Protein AF-A0A0D8XHU1-F1 (afdb_monomer_lite)

Radius of gyration: 29.11 Å; chains: 1; bounding box: 51×56×67 Å

pLDDT: mean 73.38, std 17.4, range [41.19, 98.0]

Organism: Dictyocaulus viviparus (NCBI:txid29172)

Secondary structure (DSSP, 8-state):
--HHHHHHHHHHHHHHHHHHHHHHHHHHHH-----S---SHHHHHHHHHHHHHHHHHHHHHHHHHHHHHHHHHHHHHHGGGGGSPP------HHHHHHHHHHHS--------------

InterPro domains:
  IPR038948 Protein POLR1D, isoform 2-like [PTHR34769] (55-115)
  IPR060590 POLR1D, N-terminal domain [PF28113] (50-104)

Structure (mmCIF, N/CA/C/O backbone):
data_AF-A0A0D8XHU1-F1
#
_entry.id   AF-A0A0D8XHU1-F1
#
loop_
_atom_site.group_PDB
_atom_site.id
_atom_site.type_symbol
_atom_site.label_atom_id
_atom_site.label_alt_id
_atom_site.label_comp_id
_atom_site.label_asym_id
_atom_site.label_entity_id
_atom_site.label_seq_id
_atom_site.pdbx_PDB_ins_code
_atom_site.Cartn_x
_atom_site.Cartn_y
_atom_site.Cartn_z
_atom_site.occupancy
_atom_site.B_iso_or_equiv
_atom_site.auth_seq_id
_atom_site.auth_comp_id
_atom_site.auth_asym_id
_atom_site.auth_atom_id
_atom_site.pdbx_PDB_model_num
ATOM 1 N N . MET A 1 1 ? 24.644 3.189 47.862 1.00 58.28 1 MET A N 1
ATOM 2 C CA . MET A 1 1 ? 23.733 2.115 47.397 1.00 58.28 1 MET A CA 1
ATOM 3 C C . MET A 1 1 ? 24.455 1.324 46.319 1.00 58.28 1 MET A C 1
ATOM 5 O O . MET A 1 1 ? 25.010 1.952 45.422 1.00 58.28 1 MET A O 1
ATOM 9 N N . SER A 1 2 ? 24.538 -0.004 46.440 1.00 72.81 2 SER A N 1
ATOM 10 C CA . SER A 1 2 ? 25.335 -0.829 45.525 1.00 72.81 2 SER A CA 1
ATOM 11 C C . SER A 1 2 ? 24.714 -0.835 44.128 1.00 72.81 2 SER A C 1
ATOM 13 O O . SER A 1 2 ? 23.493 -0.834 43.965 1.00 72.81 2 SER A O 1
ATOM 15 N N . HIS A 1 3 ? 25.548 -0.850 43.088 1.00 73.81 3 HIS A N 1
ATOM 16 C CA . HIS A 1 3 ? 25.095 -0.884 41.6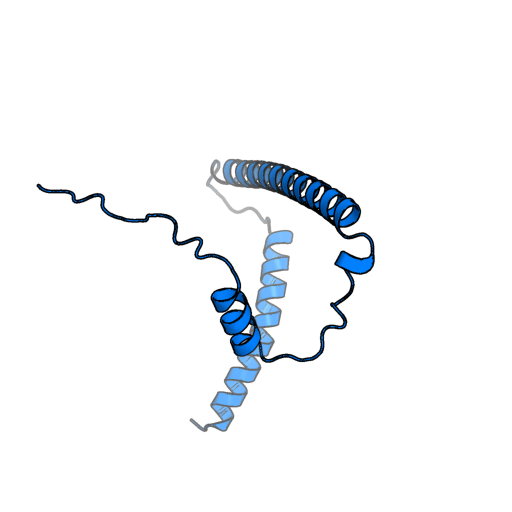95 1.00 73.81 3 HIS A CA 1
ATOM 17 C C . HIS A 1 3 ? 24.228 -2.128 41.394 1.00 73.81 3 HIS A C 1
ATOM 19 O O . HIS A 1 3 ? 23.352 -2.090 40.526 1.00 73.81 3 HIS A O 1
ATOM 25 N N . ASN A 1 4 ? 24.419 -3.208 42.159 1.00 79.12 4 ASN A N 1
ATOM 26 C CA . ASN A 1 4 ? 23.603 -4.419 42.086 1.00 79.12 4 ASN A CA 1
ATOM 27 C C . ASN A 1 4 ? 22.193 -4.226 42.673 1.00 79.12 4 ASN A C 1
ATOM 29 O O . ASN A 1 4 ? 21.230 -4.721 42.085 1.00 79.12 4 ASN A O 1
ATOM 33 N N . ASP A 1 5 ? 22.039 -3.422 43.728 1.00 80.94 5 ASP A N 1
ATOM 34 C CA . ASP A 1 5 ? 20.732 -3.118 44.335 1.00 80.94 5 ASP A CA 1
ATOM 35 C C . ASP A 1 5 ? 19.852 -2.318 43.365 1.00 80.94 5 ASP A C 1
ATOM 37 O O . ASP A 1 5 ? 18.652 -2.555 43.242 1.00 80.94 5 ASP A O 1
ATOM 41 N N . SER A 1 6 ? 20.466 -1.408 42.599 1.00 81.50 6 SER A N 1
ATOM 42 C CA . SER A 1 6 ? 19.782 -0.614 41.569 1.00 81.50 6 SER A CA 1
ATOM 43 C C . SER A 1 6 ? 19.274 -1.479 40.410 1.00 81.50 6 SER A C 1
ATOM 45 O O . SER A 1 6 ? 18.146 -1.306 39.940 1.00 81.50 6 SER A O 1
ATOM 47 N N . LYS A 1 7 ? 20.071 -2.463 39.970 1.00 82.69 7 LYS A N 1
ATOM 48 C CA . LYS A 1 7 ? 19.655 -3.434 38.942 1.00 82.69 7 LYS A CA 1
ATOM 49 C C . LYS A 1 7 ? 18.513 -4.316 39.441 1.00 82.69 7 LYS A C 1
ATOM 51 O O . LYS A 1 7 ? 17.550 -4.527 38.705 1.00 82.69 7 LYS A O 1
ATOM 56 N N . HIS A 1 8 ? 18.591 -4.773 40.690 1.00 84.00 8 HIS A N 1
ATOM 57 C CA . HIS A 1 8 ? 17.540 -5.572 41.313 1.00 84.00 8 HIS A CA 1
ATOM 58 C C . HIS A 1 8 ? 16.232 -4.775 41.455 1.00 84.00 8 HIS A C 1
ATOM 60 O O . HIS A 1 8 ? 15.180 -5.236 41.019 1.00 84.00 8 HIS A O 1
ATOM 66 N N . ALA A 1 9 ? 16.299 -3.524 41.921 1.00 85.75 9 ALA A N 1
ATOM 67 C CA . ALA A 1 9 ? 15.141 -2.633 42.011 1.00 85.75 9 ALA A CA 1
ATOM 68 C C . ALA A 1 9 ? 14.500 -2.352 40.638 1.00 85.75 9 ALA A C 1
ATOM 70 O O . ALA A 1 9 ? 13.273 -2.370 40.504 1.00 85.75 9 ALA A O 1
ATOM 71 N N . ARG A 1 10 ? 15.312 -2.149 39.588 1.00 84.50 10 ARG A N 1
ATOM 72 C CA . ARG A 1 10 ? 14.818 -1.991 38.207 1.00 84.50 10 ARG A CA 1
ATOM 73 C C . ARG A 1 10 ? 14.132 -3.258 37.696 1.00 84.50 10 ARG A C 1
ATOM 75 O O . ARG A 1 10 ? 13.063 -3.154 37.098 1.00 84.50 10 ARG A O 1
ATOM 82 N N . MET A 1 11 ? 14.699 -4.436 37.957 1.00 83.38 11 MET A N 1
ATOM 83 C CA . MET A 1 11 ? 14.091 -5.719 37.589 1.00 83.38 11 MET A CA 1
ATOM 84 C C . MET A 1 11 ? 12.734 -5.912 38.288 1.00 83.38 11 MET A C 1
ATOM 86 O O . MET A 1 11 ? 11.735 -6.190 37.624 1.00 83.38 11 MET A O 1
ATOM 90 N N . CYS A 1 12 ? 12.667 -5.665 39.599 1.00 81.62 12 CYS A N 1
ATOM 91 C CA . CYS A 1 12 ? 11.429 -5.734 40.377 1.00 81.62 12 CYS A CA 1
ATOM 92 C C . CYS A 1 12 ? 10.370 -4.734 39.877 1.00 81.62 12 CYS A C 1
ATOM 94 O O . CYS A 1 12 ? 9.195 -5.081 39.752 1.00 81.62 12 CYS A O 1
ATOM 96 N N . SER A 1 13 ? 10.774 -3.515 39.506 1.00 83.69 13 SER A N 1
ATOM 97 C CA . SER A 1 13 ? 9.877 -2.507 38.921 1.00 83.69 13 SER A CA 1
ATOM 98 C C . SER A 1 13 ? 9.281 -2.956 37.577 1.00 83.69 13 SER A C 1
ATOM 100 O O . SER A 1 13 ? 8.075 -2.828 37.354 1.00 83.69 13 SER A O 1
ATOM 102 N N . LEU A 1 14 ? 10.086 -3.562 36.697 1.00 79.38 14 LEU A N 1
ATOM 103 C CA . LEU A 1 14 ? 9.627 -4.059 35.392 1.00 79.38 14 LEU A CA 1
ATOM 104 C C . LEU A 1 14 ? 8.632 -5.223 35.517 1.00 79.38 14 LEU A C 1
ATOM 106 O O . LEU A 1 14 ? 7.625 -5.249 34.804 1.00 79.38 14 LEU A O 1
ATOM 110 N N . LEU A 1 15 ? 8.879 -6.149 36.447 1.00 76.88 15 LEU A N 1
ATOM 111 C CA . LEU A 1 15 ? 7.979 -7.273 36.727 1.00 76.88 15 LEU A CA 1
ATOM 112 C C . LEU A 1 15 ? 6.634 -6.791 37.299 1.00 76.88 15 LEU A C 1
ATOM 114 O O . LEU A 1 15 ? 5.572 -7.286 36.912 1.00 76.88 15 LEU A O 1
ATOM 118 N N . ASN A 1 16 ? 6.661 -5.760 38.147 1.00 72.44 16 ASN A N 1
ATOM 119 C CA . ASN A 1 16 ? 5.458 -5.171 38.735 1.00 72.44 16 ASN A CA 1
ATOM 120 C C . ASN A 1 16 ? 4.685 -4.265 37.760 1.00 72.44 16 ASN A C 1
ATOM 122 O O . ASN A 1 16 ? 3.456 -4.201 37.831 1.00 72.44 16 ASN A O 1
ATOM 126 N N . ARG A 1 17 ? 5.355 -3.631 36.787 1.00 71.88 17 ARG A N 1
ATOM 127 C CA . ARG A 1 17 ? 4.705 -2.820 35.740 1.00 71.88 17 ARG A CA 1
ATOM 128 C C . ARG A 1 17 ? 3.750 -3.651 34.881 1.00 71.88 17 ARG A C 1
ATOM 130 O O . ARG A 1 17 ? 2.658 -3.191 34.565 1.00 71.88 17 ARG A O 1
ATOM 137 N N . LYS A 1 18 ? 4.120 -4.892 34.549 1.00 60.62 18 LYS A N 1
ATOM 138 C CA . LYS A 1 18 ? 3.253 -5.817 33.796 1.00 60.62 18 LYS A CA 1
ATOM 139 C C . LYS A 1 18 ? 2.015 -6.225 34.605 1.00 60.62 18 LYS A C 1
ATOM 141 O O . LYS A 1 18 ? 0.924 -6.263 34.046 1.00 60.62 18 LYS A O 1
ATOM 146 N N . ARG A 1 19 ? 2.153 -6.453 35.919 1.00 61.34 19 ARG A N 1
ATOM 147 C CA . ARG A 1 19 ? 1.010 -6.752 36.804 1.00 61.34 19 ARG A CA 1
ATOM 148 C C . ARG A 1 19 ? 0.067 -5.558 36.954 1.00 61.34 19 ARG A C 1
ATOM 150 O O . ARG A 1 19 ? -1.141 -5.752 36.891 1.00 61.34 19 ARG A O 1
ATOM 157 N N . LYS A 1 20 ? 0.598 -4.334 37.076 1.00 58.91 20 LYS A N 1
ATOM 158 C CA . LYS A 1 20 ? -0.221 -3.116 37.180 1.00 58.91 20 LYS A CA 1
ATOM 159 C C . LYS A 1 20 ? -1.023 -2.845 35.907 1.00 58.91 20 LYS A C 1
ATOM 161 O O . LYS A 1 20 ? -2.220 -2.6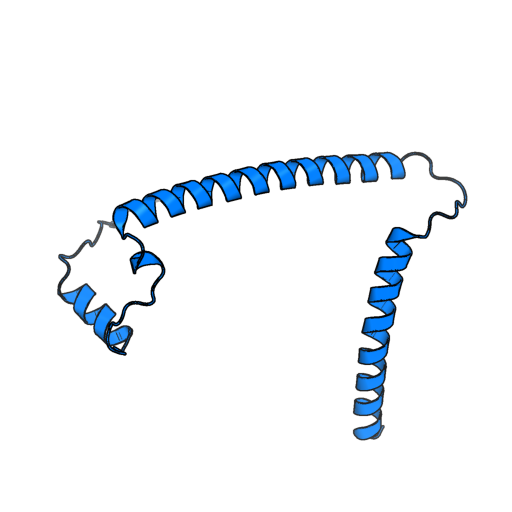34 36.012 1.00 58.91 20 LYS A O 1
ATOM 166 N N . VAL A 1 21 ? -0.414 -2.964 34.723 1.00 59.41 21 VAL A N 1
ATOM 167 C CA . VAL A 1 21 ? -1.117 -2.752 33.441 1.00 59.41 21 VAL A CA 1
ATOM 168 C C . VAL A 1 21 ? -2.217 -3.799 33.220 1.00 59.41 21 VAL A C 1
ATOM 170 O O . VAL A 1 21 ? -3.313 -3.453 32.797 1.00 59.41 21 VAL A O 1
ATOM 173 N N . VAL A 1 22 ? -1.981 -5.071 33.564 1.00 56.75 22 VAL A N 1
ATOM 174 C CA . VAL A 1 22 ? -3.015 -6.122 33.465 1.00 56.75 22 VAL A CA 1
ATOM 175 C C . VAL A 1 22 ? -4.138 -5.914 34.491 1.00 56.75 22 VAL A C 1
ATOM 177 O O . VAL A 1 22 ? -5.295 -6.212 34.200 1.00 56.75 22 VAL A O 1
ATOM 180 N N . MET A 1 23 ? -3.828 -5.375 35.674 1.00 53.66 23 MET A N 1
ATOM 181 C CA . MET A 1 23 ? -4.832 -5.029 36.685 1.00 53.66 23 MET A CA 1
ATOM 182 C C . MET A 1 23 ? -5.601 -3.747 36.341 1.00 53.66 23 MET A C 1
ATOM 184 O O . MET A 1 23 ? -6.801 -3.725 36.563 1.00 53.66 23 MET A O 1
ATOM 188 N N . GLU A 1 24 ? -4.978 -2.719 35.758 1.00 55.94 24 GLU A N 1
ATOM 189 C CA . GLU A 1 24 ? -5.654 -1.505 35.265 1.00 55.94 24 GLU A CA 1
ATOM 190 C C . GLU A 1 24 ? -6.603 -1.829 34.109 1.00 55.94 24 GLU A C 1
ATOM 192 O O . GLU A 1 24 ? -7.754 -1.403 34.134 1.00 55.94 24 GLU A O 1
ATOM 197 N N . VAL A 1 25 ? -6.182 -2.677 33.163 1.00 54.09 25 VAL A N 1
ATOM 198 C CA . VAL A 1 25 ? -7.054 -3.159 32.079 1.00 54.09 25 VAL A CA 1
ATOM 199 C C . VAL A 1 25 ? -8.219 -3.992 32.633 1.00 54.09 25 VAL A C 1
ATOM 201 O O . VAL A 1 25 ? -9.343 -3.849 32.164 1.00 54.09 25 VAL A O 1
ATOM 204 N N . LYS A 1 26 ? -8.008 -4.802 33.682 1.00 49.84 26 LYS A N 1
ATOM 205 C CA . LYS A 1 26 ? -9.104 -5.517 34.367 1.00 49.84 26 LYS A CA 1
ATOM 206 C C . LYS A 1 26 ? -9.988 -4.601 35.225 1.00 49.84 26 LYS A C 1
ATOM 208 O O . LYS A 1 26 ? -11.183 -4.855 35.325 1.00 49.84 26 LYS A O 1
ATOM 213 N N . LYS A 1 27 ? -9.445 -3.534 35.818 1.00 47.16 27 LYS A N 1
ATOM 214 C CA . LYS A 1 27 ? -10.190 -2.575 36.650 1.00 47.16 27 LYS A CA 1
ATOM 215 C C . LYS A 1 27 ? -11.120 -1.705 35.801 1.00 47.16 27 LYS A C 1
ATOM 217 O O . LYS A 1 27 ? -12.269 -1.522 36.182 1.00 47.16 27 LYS A O 1
ATOM 222 N N . VAL A 1 28 ? -10.681 -1.283 34.611 1.00 51.28 28 VAL A N 1
ATOM 223 C CA . VAL A 1 28 ? -11.548 -0.600 33.628 1.00 51.28 28 VAL A CA 1
ATOM 224 C C . VAL A 1 28 ? -12.718 -1.491 33.198 1.00 51.28 28 VAL A C 1
ATOM 226 O O . VAL A 1 28 ? -13.818 -0.995 32.984 1.00 51.28 28 VAL A O 1
ATOM 229 N N . VAL A 1 29 ? -12.516 -2.810 33.128 1.00 51.19 29 VAL A N 1
ATOM 230 C CA . VAL A 1 29 ? -13.559 -3.744 32.681 1.00 51.19 29 VAL A CA 1
ATOM 231 C C . VAL A 1 29 ? -14.484 -4.202 33.827 1.00 51.19 29 VAL A C 1
ATOM 233 O O . VAL A 1 29 ? -15.618 -4.580 33.544 1.00 51.19 29 VAL A O 1
ATOM 236 N N . HIS A 1 30 ? -14.074 -4.154 35.108 1.00 44.81 30 HIS A N 1
ATOM 237 C CA . HIS A 1 30 ? -14.835 -4.746 36.235 1.00 44.81 30 HIS A CA 1
ATOM 238 C C . HIS A 1 30 ? -15.045 -3.876 37.498 1.00 44.81 30 HIS A C 1
ATOM 240 O O . HIS A 1 30 ? -15.495 -4.407 38.510 1.00 44.81 30 HIS A O 1
ATOM 246 N N . SER A 1 31 ? -14.804 -2.558 37.500 1.00 42.06 31 SER A N 1
ATOM 247 C CA . SER A 1 31 ? -15.194 -1.709 38.646 1.00 42.06 31 SER A CA 1
ATOM 248 C C . SER A 1 31 ? -16.193 -0.611 38.280 1.00 42.06 31 SER A C 1
ATOM 250 O O . SER A 1 31 ? -15.813 0.531 38.036 1.00 42.06 31 SER A O 1
ATOM 252 N N . LYS A 1 32 ? -17.485 -0.943 38.356 1.00 51.91 32 LYS A N 1
ATOM 253 C CA . LYS A 1 32 ? -18.495 -0.016 38.881 1.00 51.91 32 LYS A CA 1
ATOM 254 C C . LYS A 1 32 ? -18.956 -0.524 40.254 1.00 51.91 32 LYS A C 1
ATOM 256 O O . LYS A 1 32 ? -19.818 -1.396 40.306 1.00 51.91 32 LYS A O 1
ATOM 261 N N . PRO A 1 33 ? -18.424 0.012 41.361 1.00 46.38 33 PRO A N 1
ATOM 262 C CA . PRO A 1 33 ? -19.181 0.143 42.592 1.00 46.38 33 PRO A CA 1
ATOM 263 C C . PRO A 1 33 ? -19.495 1.629 42.795 1.00 46.38 33 PRO A C 1
ATOM 265 O O . PRO A 1 33 ? -18.601 2.474 42.789 1.00 46.38 33 PRO A O 1
ATOM 268 N N . GLY A 1 34 ? -20.782 1.954 42.894 1.00 49.25 34 GLY A N 1
ATOM 269 C CA . GLY A 1 34 ? -21.247 3.324 43.075 1.00 49.25 34 GLY A CA 1
ATOM 270 C C . GLY A 1 34 ? -20.785 3.926 44.402 1.00 49.25 34 GLY A C 1
ATOM 271 O O . GLY A 1 34 ? -20.768 3.250 45.427 1.00 49.25 34 GLY A O 1
ATOM 272 N N . SER A 1 35 ? -20.453 5.216 44.378 1.00 41.19 35 SER A N 1
ATOM 273 C CA . SER A 1 35 ? -20.383 6.060 45.568 1.00 41.19 35 SER A CA 1
ATOM 274 C C . SER A 1 35 ? -20.666 7.511 45.180 1.00 41.19 35 SER A C 1
ATOM 276 O O . SER A 1 35 ? -19.818 8.171 44.597 1.00 41.19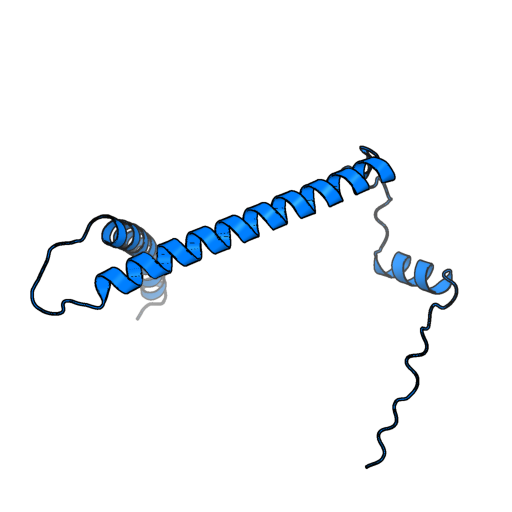 35 SER A O 1
ATOM 278 N N . SER A 1 36 ? -21.889 7.927 45.512 1.00 45.25 36 SER A N 1
ATOM 279 C CA . SER A 1 36 ? -22.384 9.268 45.853 1.00 45.25 36 SER A CA 1
ATOM 280 C C . SER A 1 36 ? -21.983 10.490 45.008 1.00 45.25 36 SER A C 1
ATOM 282 O O . SER A 1 36 ? -20.851 10.948 45.069 1.00 45.25 36 SER A O 1
ATOM 284 N N . LEU A 1 37 ? -23.017 11.081 44.389 1.00 51.03 37 LEU A N 1
ATOM 285 C CA . LEU A 1 37 ? -23.150 12.485 43.962 1.00 51.03 37 LEU A CA 1
ATOM 286 C C . LEU A 1 37 ? -22.103 13.003 42.964 1.00 51.03 37 LEU A C 1
ATOM 288 O O . LEU A 1 37 ? -21.171 13.682 43.349 1.00 51.03 37 LEU A O 1
ATOM 292 N N . GLU A 1 38 ? -22.321 12.695 41.685 1.00 43.94 38 GLU A N 1
ATOM 293 C CA . GLU A 1 38 ? -22.394 13.659 40.571 1.00 43.94 38 GLU A CA 1
ATOM 294 C C . GLU A 1 38 ? -23.153 12.930 39.445 1.00 43.94 38 GLU A C 1
ATOM 296 O O . GLU A 1 38 ? -22.628 12.038 38.770 1.00 43.94 38 GLU A O 1
ATOM 301 N N . LYS A 1 39 ? -24.455 13.201 39.326 1.00 49.31 39 LYS A N 1
ATOM 302 C CA . LYS A 1 39 ? -25.233 12.814 38.145 1.00 49.31 39 LYS A CA 1
ATOM 303 C C . LYS A 1 39 ? -24.965 13.920 37.131 1.00 49.31 39 LYS A C 1
ATOM 305 O O . LYS A 1 39 ? -25.312 15.046 37.445 1.00 49.31 39 LYS A O 1
ATOM 310 N N . ASP A 1 40 ? -24.252 13.598 36.047 1.00 48.72 40 ASP A N 1
ATOM 311 C CA . ASP A 1 40 ? -24.483 14.101 34.670 1.00 48.72 40 ASP A CA 1
ATOM 312 C C . ASP A 1 40 ? -23.285 13.846 33.720 1.00 48.72 40 ASP A C 1
ATOM 314 O O . ASP A 1 40 ? -23.470 13.711 32.519 1.00 48.72 40 ASP A O 1
ATOM 318 N N . GLU A 1 41 ? -22.071 13.594 34.220 1.00 50.81 41 GLU A N 1
ATOM 319 C CA . GLU A 1 41 ? -20.869 13.436 33.361 1.00 50.81 41 GLU A CA 1
ATOM 320 C C . GLU A 1 41 ? -20.672 12.022 32.759 1.00 50.81 41 GLU A C 1
ATOM 322 O O . GLU A 1 41 ? -19.926 11.818 31.803 1.00 50.81 41 GLU A O 1
ATOM 327 N N . THR A 1 42 ? -21.304 10.990 33.325 1.00 47.66 42 THR A N 1
ATOM 328 C CA . THR A 1 42 ? -20.980 9.583 32.994 1.00 47.66 42 THR A CA 1
ATOM 329 C C . THR A 1 42 ? -21.749 9.004 31.807 1.00 47.66 42 THR A C 1
ATOM 331 O O . THR A 1 42 ? -21.290 8.012 31.242 1.00 47.66 42 THR A O 1
ATOM 334 N N . ALA A 1 43 ? -22.881 9.599 31.421 1.00 52.72 43 ALA A N 1
ATOM 335 C CA . ALA A 1 43 ? -23.660 9.185 30.251 1.00 52.72 43 ALA A CA 1
ATOM 336 C C . ALA A 1 43 ? -23.104 9.809 28.958 1.00 52.72 43 ALA A C 1
ATOM 338 O O . ALA A 1 43 ? -22.898 9.106 27.967 1.00 52.72 43 ALA A O 1
ATOM 339 N N . GLU A 1 44 ? -22.742 11.091 29.025 1.00 54.31 44 GLU A N 1
ATOM 340 C CA . GLU A 1 44 ? -22.109 11.863 27.949 1.00 54.31 44 GLU A CA 1
ATOM 341 C C . GLU A 1 44 ? -20.809 11.196 27.463 1.00 54.31 44 GLU A C 1
ATOM 343 O O . GLU A 1 44 ? -20.639 10.938 26.272 1.00 54.31 44 GLU A O 1
ATOM 348 N N . VAL A 1 45 ? -19.923 10.805 28.389 1.00 56.12 45 VAL A N 1
ATOM 349 C CA . VAL A 1 45 ? -18.641 10.158 28.051 1.00 56.12 45 VAL A CA 1
ATOM 350 C C . VAL A 1 45 ? -18.836 8.780 27.407 1.00 56.12 45 VAL A C 1
ATOM 352 O O . VAL A 1 45 ? -18.072 8.414 26.513 1.00 56.12 45 VAL A O 1
ATOM 355 N N . SER A 1 46 ? -19.847 8.002 27.814 1.00 59.19 46 SER A N 1
ATOM 356 C CA . SER A 1 46 ? -20.138 6.716 27.160 1.00 59.19 46 SER A CA 1
ATOM 357 C C . SER A 1 46 ? -20.681 6.891 25.742 1.00 59.19 46 SER A C 1
ATOM 359 O O . SER A 1 46 ? -20.214 6.214 24.829 1.00 59.19 46 SER A O 1
ATOM 361 N N . GLU A 1 47 ? -21.589 7.845 25.529 1.00 60.84 47 GLU A N 1
ATOM 362 C CA . GLU A 1 47 ? -22.167 8.103 24.207 1.00 60.84 47 GLU A CA 1
ATOM 363 C C . GLU A 1 47 ? -21.130 8.671 23.227 1.00 60.84 47 GLU A C 1
ATOM 365 O O . GLU A 1 47 ? -21.096 8.290 22.056 1.00 60.84 47 GLU A O 1
ATOM 370 N N . GLN A 1 48 ? -20.217 9.519 23.704 1.00 62.12 48 GLN A N 1
ATOM 371 C CA . GLN A 1 48 ? -19.123 10.075 22.900 1.00 62.12 48 GLN A CA 1
ATOM 372 C C . GLN A 1 48 ? -18.108 9.000 22.470 1.00 62.12 48 GLN A C 1
ATOM 374 O O . GLN A 1 48 ? -17.588 9.039 21.350 1.00 62.12 48 GLN A O 1
ATOM 379 N N . VAL A 1 49 ? -17.832 8.012 23.329 1.00 68.62 49 VAL A N 1
ATOM 380 C CA . VAL A 1 49 ? -16.953 6.878 22.995 1.00 68.62 49 VAL A CA 1
ATOM 381 C C . VAL A 1 49 ? -17.591 5.981 21.931 1.00 68.62 49 VAL A C 1
ATOM 383 O O . VAL A 1 49 ? -16.901 5.577 20.989 1.00 68.62 49 VAL A O 1
ATOM 386 N N . ASP A 1 50 ? -18.897 5.730 22.026 1.00 73.25 50 ASP A N 1
ATOM 387 C CA . ASP A 1 50 ? -19.637 4.915 21.058 1.00 73.25 50 ASP A CA 1
ATOM 388 C C . ASP A 1 50 ? -19.767 5.612 19.690 1.00 73.25 50 ASP A C 1
ATOM 390 O O . ASP A 1 50 ? -19.572 4.982 18.644 1.00 73.25 50 ASP A O 1
ATOM 394 N N . GLN A 1 51 ? -19.988 6.932 19.673 1.00 78.31 51 GLN A N 1
ATOM 395 C CA . GLN A 1 51 ? -19.990 7.734 18.442 1.00 78.31 51 GLN A CA 1
ATOM 396 C C . GLN A 1 51 ? -18.625 7.711 17.745 1.00 78.31 51 GLN A C 1
ATOM 398 O O . GLN A 1 51 ? -18.537 7.433 16.544 1.00 78.31 51 GLN A O 1
ATOM 403 N N . LYS A 1 52 ? -17.541 7.925 18.499 1.00 89.88 52 LYS A N 1
ATOM 404 C CA . LYS A 1 52 ? -16.178 7.875 17.960 1.00 89.88 52 LYS A CA 1
ATOM 405 C C . LYS A 1 52 ? -15.834 6.489 17.406 1.00 89.88 52 LYS A C 1
ATOM 407 O O . LYS A 1 52 ? -15.221 6.386 16.344 1.00 89.88 52 LYS A O 1
ATOM 412 N N . TYR A 1 53 ? -16.241 5.420 18.091 1.00 92.81 53 TYR A N 1
ATOM 413 C CA . TYR A 1 53 ? -16.027 4.054 17.618 1.00 92.81 53 TYR A CA 1
ATOM 414 C C . TYR A 1 53 ? -16.705 3.803 16.264 1.00 92.81 53 TYR A C 1
ATOM 416 O O . TYR A 1 53 ? -16.092 3.234 15.356 1.00 92.81 53 TYR A O 1
ATOM 424 N N . GLU A 1 54 ? -17.946 4.258 16.090 1.00 93.75 54 GLU A N 1
ATOM 425 C CA . GLU A 1 54 ? -18.661 4.103 14.822 1.00 93.75 54 GLU A CA 1
ATOM 426 C C . GLU A 1 54 ? -18.058 4.955 13.693 1.00 93.75 54 GLU A C 1
ATOM 428 O O . GLU A 1 54 ? -17.978 4.492 12.548 1.00 93.75 54 GLU A O 1
ATOM 433 N N . GLU A 1 55 ? -17.547 6.152 13.986 1.00 93.38 55 GLU A N 1
ATOM 434 C CA . GLU A 1 55 ? -16.773 6.937 13.018 1.00 93.38 55 GLU A CA 1
ATOM 435 C C . GLU A 1 55 ? -15.476 6.242 12.594 1.00 93.38 55 GLU A C 1
ATOM 437 O O . GLU A 1 55 ? -15.187 6.135 11.397 1.00 93.38 55 GLU A O 1
ATOM 442 N N . ASP A 1 56 ? -14.700 5.742 13.554 1.00 95.50 56 ASP A N 1
ATOM 443 C CA . ASP A 1 56 ? -13.446 5.037 13.291 1.00 95.50 56 ASP A CA 1
ATOM 444 C C . ASP A 1 56 ? -13.702 3.761 12.481 1.00 95.50 56 ASP A C 1
ATOM 446 O O . ASP A 1 56 ? -12.972 3.450 11.538 1.00 95.50 56 ASP A O 1
ATOM 450 N N . LYS A 1 57 ? -14.803 3.061 12.759 1.00 96.06 57 LYS A N 1
ATOM 451 C CA . LYS A 1 57 ? -15.256 1.896 11.995 1.00 96.06 57 LYS A CA 1
ATOM 452 C C . LYS A 1 57 ? -15.654 2.257 10.564 1.00 96.06 57 LYS A C 1
ATOM 454 O O . LYS A 1 57 ? -15.335 1.502 9.642 1.00 96.06 57 LYS A O 1
ATOM 459 N N . ARG A 1 58 ? -16.315 3.399 10.336 1.00 96.88 58 ARG A N 1
ATOM 460 C CA . ARG A 1 58 ? -16.607 3.902 8.977 1.00 96.88 58 ARG A CA 1
ATOM 461 C C . ARG A 1 58 ? -15.321 4.234 8.221 1.00 96.88 58 ARG A C 1
ATOM 463 O O . ARG A 1 58 ? -15.146 3.744 7.105 1.00 96.88 58 ARG A O 1
ATOM 470 N N . LYS A 1 59 ? -14.395 4.969 8.847 1.00 97.44 59 LYS A N 1
ATOM 471 C CA . LYS A 1 59 ? -13.078 5.299 8.269 1.00 97.44 59 LYS A CA 1
ATOM 472 C C . LYS A 1 59 ? -12.279 4.036 7.943 1.00 97.44 59 LYS A C 1
ATOM 474 O O . LYS A 1 59 ? -11.736 3.911 6.848 1.00 97.44 59 LYS A O 1
ATOM 479 N N . ALA A 1 60 ? -12.254 3.060 8.849 1.00 97.06 60 ALA A N 1
ATOM 480 C CA . ALA A 1 60 ? -11.574 1.786 8.636 1.00 97.06 60 ALA A CA 1
ATOM 481 C C . ALA A 1 60 ? -12.153 1.025 7.433 1.00 97.06 60 ALA A C 1
ATOM 483 O O . ALA A 1 60 ? -11.397 0.564 6.578 1.00 97.06 60 ALA A O 1
ATOM 484 N N . LYS A 1 61 ? -13.486 0.943 7.317 1.00 97.88 61 LYS A N 1
ATOM 485 C CA . LYS A 1 61 ? -14.152 0.324 6.158 1.00 97.88 61 LYS A CA 1
ATOM 486 C C . LYS A 1 61 ? -13.770 1.008 4.846 1.00 97.88 61 LYS A C 1
ATOM 488 O O . LYS A 1 61 ? -13.460 0.323 3.872 1.00 97.88 61 LYS A O 1
ATOM 493 N N . GLU A 1 62 ? -13.769 2.338 4.818 1.00 97.31 62 GLU A N 1
ATOM 494 C CA . GLU A 1 62 ? -13.396 3.103 3.628 1.00 97.31 62 GLU A CA 1
ATOM 495 C C . GLU A 1 62 ? -11.939 2.845 3.221 1.00 97.31 62 GLU A C 1
ATOM 497 O O . GLU A 1 62 ? -11.655 2.582 2.050 1.00 97.31 62 GLU A O 1
ATOM 502 N N . LEU A 1 63 ? -11.018 2.850 4.187 1.00 97.31 63 LEU A N 1
ATOM 503 C CA . LEU A 1 63 ? -9.603 2.581 3.941 1.00 97.31 63 LEU A CA 1
ATOM 504 C C . LEU A 1 63 ? -9.371 1.165 3.406 1.00 97.31 63 LEU A C 1
ATOM 506 O O . LEU A 1 63 ? -8.621 1.000 2.441 1.00 97.31 63 LEU A O 1
ATOM 510 N N . ILE A 1 64 ? -10.051 0.161 3.969 1.00 97.94 64 ILE A N 1
ATOM 511 C CA . ILE A 1 64 ? -9.989 -1.225 3.485 1.00 97.94 64 ILE A CA 1
ATOM 512 C C . ILE A 1 64 ? -10.478 -1.305 2.033 1.00 97.94 64 ILE A C 1
ATOM 514 O O . ILE A 1 64 ? -9.793 -1.871 1.180 1.00 97.94 64 ILE A O 1
ATOM 518 N N . LEU A 1 65 ? -11.626 -0.695 1.717 1.00 98.00 65 LEU A N 1
ATOM 519 C CA . LEU A 1 65 ? -12.172 -0.675 0.355 1.00 98.00 65 LEU A CA 1
ATOM 520 C C . LEU A 1 65 ? -11.240 0.040 -0.630 1.00 98.00 65 LEU A C 1
ATOM 522 O O . LEU A 1 65 ? -11.046 -0.421 -1.758 1.00 98.00 65 LEU A O 1
ATOM 526 N N . ARG A 1 66 ? -10.641 1.158 -0.215 1.00 97.56 66 ARG A N 1
ATOM 527 C CA . ARG A 1 66 ? -9.690 1.914 -1.032 1.00 97.56 66 ARG A CA 1
ATOM 528 C C . ARG A 1 66 ? -8.433 1.099 -1.331 1.00 97.56 66 ARG A C 1
ATOM 530 O O . ARG A 1 66 ? -8.005 1.061 -2.486 1.00 97.56 66 ARG A O 1
ATOM 537 N N . GLU A 1 67 ? -7.859 0.439 -0.327 1.00 96.19 67 GLU A N 1
ATOM 538 C CA . GLU A 1 67 ? -6.661 -0.384 -0.513 1.00 96.19 67 GLU A CA 1
ATOM 539 C C . GLU A 1 67 ? -6.955 -1.635 -1.347 1.00 96.19 67 GLU A C 1
ATOM 541 O O . GLU A 1 67 ? -6.150 -1.997 -2.204 1.00 96.19 67 GLU A O 1
ATOM 546 N N . ALA A 1 68 ? -8.135 -2.242 -1.192 1.00 96.06 68 ALA A N 1
ATOM 547 C CA . ALA A 1 68 ? -8.574 -3.360 -2.023 1.00 96.06 68 ALA A CA 1
ATOM 548 C C . ALA A 1 68 ? -8.676 -2.968 -3.507 1.00 96.06 68 ALA A C 1
ATOM 550 O O . ALA A 1 68 ? -8.157 -3.676 -4.371 1.00 96.06 68 ALA A O 1
ATOM 551 N N . ARG A 1 69 ? -9.269 -1.805 -3.822 1.00 95.62 69 ARG A N 1
ATOM 552 C CA . ARG A 1 69 ? -9.331 -1.286 -5.204 1.00 95.62 69 ARG A CA 1
ATOM 553 C C . ARG A 1 69 ? -7.940 -1.023 -5.781 1.00 95.62 69 ARG A C 1
ATOM 555 O O . ARG A 1 69 ? -7.660 -1.431 -6.905 1.00 95.62 69 ARG A O 1
ATOM 562 N N . ARG A 1 70 ? -7.054 -0.384 -5.009 1.00 93.00 70 ARG A N 1
ATOM 563 C CA . ARG A 1 70 ? -5.656 -0.148 -5.410 1.00 93.00 70 ARG A CA 1
ATOM 564 C C . ARG A 1 70 ? -4.917 -1.464 -5.656 1.00 93.00 70 ARG A C 1
ATOM 566 O O . ARG A 1 70 ? -4.165 -1.580 -6.620 1.00 93.00 70 ARG A O 1
ATOM 573 N N . SER A 1 71 ? -5.140 -2.453 -4.796 1.00 88.50 71 SER A N 1
ATOM 574 C CA . SER A 1 71 ? -4.541 -3.783 -4.908 1.00 88.50 71 SER A CA 1
ATOM 575 C C . SER A 1 71 ? -5.028 -4.517 -6.154 1.00 88.50 71 SER A C 1
ATOM 577 O O . SER A 1 71 ? -4.203 -5.084 -6.864 1.00 88.50 71 SER A O 1
ATOM 579 N N . LYS A 1 72 ? -6.328 -4.432 -6.476 1.00 91.75 72 LYS A N 1
ATOM 580 C CA . LYS A 1 72 ? -6.893 -4.936 -7.737 1.00 91.75 72 LYS A CA 1
ATOM 581 C C . LYS A 1 72 ? -6.199 -4.306 -8.948 1.00 91.75 72 LYS A C 1
ATOM 583 O O . LYS A 1 72 ? -5.666 -5.035 -9.773 1.00 91.75 72 LYS A O 1
ATOM 588 N N . GLN A 1 73 ? -6.121 -2.975 -9.011 1.00 91.12 73 GLN A N 1
ATOM 589 C CA . GLN A 1 73 ? -5.448 -2.269 -10.113 1.00 91.12 73 GLN A CA 1
ATOM 590 C C . GLN A 1 73 ? -3.976 -2.681 -10.249 1.00 91.12 73 GLN A C 1
ATOM 592 O O . GLN A 1 73 ? -3.489 -2.921 -11.348 1.00 91.12 73 GLN A O 1
ATOM 597 N N . ARG A 1 74 ? -3.253 -2.795 -9.127 1.00 88.12 74 ARG A N 1
ATOM 598 C CA . ARG A 1 74 ? -1.853 -3.243 -9.128 1.00 88.12 74 ARG A CA 1
ATOM 599 C C . ARG A 1 74 ? -1.722 -4.676 -9.648 1.00 88.12 74 ARG A C 1
ATOM 601 O O . ARG A 1 74 ? -0.790 -4.954 -10.395 1.00 88.12 74 ARG A O 1
ATOM 608 N N . ALA A 1 75 ? -2.632 -5.562 -9.252 1.00 89.25 75 ALA A N 1
ATOM 609 C CA . ALA A 1 75 ? -2.656 -6.944 -9.713 1.00 89.25 75 ALA A CA 1
ATOM 610 C C . ALA A 1 75 ? -2.997 -7.048 -11.207 1.00 89.25 75 ALA A C 1
ATOM 612 O O . ALA A 1 75 ? -2.381 -7.844 -11.898 1.00 89.25 75 ALA A O 1
ATOM 613 N N . GLU A 1 76 ? -3.909 -6.224 -11.724 1.00 88.88 76 GLU A N 1
ATOM 614 C CA . GLU A 1 76 ? -4.213 -6.160 -13.161 1.00 88.88 76 GLU A CA 1
ATOM 615 C C . GLU A 1 76 ? -3.026 -5.620 -13.975 1.00 88.88 76 GLU A C 1
ATOM 617 O O . GLU A 1 76 ? -2.713 -6.153 -15.033 1.00 88.88 76 GLU A O 1
ATOM 622 N N . LEU A 1 77 ? -2.331 -4.595 -13.469 1.00 87.19 77 LEU A N 1
ATOM 623 C CA . LEU A 1 77 ? -1.198 -3.969 -14.161 1.00 87.19 77 LEU A CA 1
ATOM 624 C C . LEU A 1 77 ? 0.083 -4.815 -14.143 1.00 87.19 77 LEU A C 1
ATOM 626 O O . LEU A 1 77 ? 0.797 -4.872 -15.138 1.00 87.19 77 LEU A O 1
ATOM 630 N N . ILE A 1 78 ? 0.423 -5.404 -12.993 1.00 85.69 78 ILE A N 1
ATOM 631 C CA . ILE A 1 78 ? 1.725 -6.059 -12.758 1.00 85.69 78 ILE A CA 1
ATOM 632 C C . ILE A 1 78 ? 1.582 -7.589 -12.717 1.00 85.69 78 ILE A C 1
ATOM 634 O O . ILE A 1 78 ? 2.566 -8.324 -12.826 1.00 85.69 78 ILE A O 1
ATOM 638 N N . GLY A 1 79 ? 0.362 -8.099 -12.558 1.00 83.69 79 GLY A N 1
ATOM 639 C CA . GLY A 1 79 ? 0.116 -9.522 -12.374 1.00 83.69 79 GLY A CA 1
ATOM 640 C C . GLY A 1 79 ? 0.610 -10.046 -11.016 1.00 83.69 79 GLY A C 1
ATOM 641 O O . GLY A 1 79 ? 0.991 -9.275 -10.124 1.00 83.69 79 GLY A O 1
ATOM 642 N N . PRO A 1 80 ? 0.661 -11.380 -10.840 1.00 75.19 80 PRO A N 1
ATOM 643 C CA . PRO A 1 80 ? 1.151 -12.026 -9.614 1.00 75.19 80 PRO A CA 1
ATOM 644 C C . PRO A 1 80 ? 2.607 -11.664 -9.271 1.00 75.19 80 PRO A C 1
ATOM 646 O O . PRO A 1 80 ? 3.027 -11.778 -8.119 1.00 75.19 80 PRO A O 1
ATOM 649 N N . GLN A 1 81 ? 3.370 -11.154 -10.242 1.00 75.31 81 GLN A N 1
ATOM 650 C CA . GLN A 1 81 ? 4.751 -10.727 -10.044 1.00 75.31 81 GLN A CA 1
ATOM 651 C C . GLN A 1 81 ? 4.876 -9.463 -9.177 1.00 75.31 81 GLN A C 1
ATOM 653 O O . GLN A 1 81 ? 5.930 -9.247 -8.585 1.00 75.31 81 GLN A O 1
ATOM 658 N N . GLY A 1 82 ? 3.815 -8.656 -9.037 1.00 71.44 82 GLY A N 1
ATOM 659 C CA . GLY A 1 82 ? 3.833 -7.426 -8.232 1.00 71.44 82 GLY A CA 1
ATOM 660 C C . GLY A 1 82 ? 3.966 -7.648 -6.721 1.00 71.44 82 GLY A C 1
ATOM 661 O O . GLY A 1 82 ? 4.339 -6.724 -6.002 1.00 71.44 82 GLY A O 1
ATOM 662 N N . TRP A 1 83 ? 3.691 -8.867 -6.247 1.00 70.62 83 TRP A N 1
ATOM 663 C CA . TRP A 1 83 ? 3.879 -9.286 -4.853 1.00 70.62 83 TRP A CA 1
ATOM 664 C C . TRP A 1 83 ? 5.206 -10.017 -4.620 1.00 70.62 83 TRP A C 1
ATOM 666 O O . TRP A 1 83 ? 5.653 -10.153 -3.481 1.00 70.62 83 TRP A O 1
ATOM 676 N N . LEU A 1 84 ? 5.851 -10.485 -5.688 1.00 74.94 84 LEU A N 1
ATOM 677 C CA . LEU A 1 84 ? 7.135 -11.164 -5.608 1.00 74.94 84 LEU A CA 1
ATOM 678 C C . LEU A 1 84 ? 8.253 -10.127 -5.556 1.00 74.94 84 LEU A C 1
ATOM 680 O O . LEU A 1 84 ? 8.314 -9.210 -6.375 1.00 74.94 84 LEU A O 1
ATOM 684 N N . ARG A 1 85 ? 9.184 -10.296 -4.610 1.00 72.12 85 ARG A N 1
ATOM 685 C CA . ARG A 1 85 ? 10.394 -9.471 -4.571 1.00 72.12 85 ARG A CA 1
ATOM 686 C C . ARG A 1 85 ? 11.085 -9.572 -5.940 1.00 72.12 85 ARG A C 1
ATOM 688 O O . ARG A 1 85 ? 11.365 -10.697 -6.367 1.00 72.12 85 ARG A O 1
ATOM 695 N N . PRO A 1 86 ? 11.373 -8.449 -6.625 1.00 73.94 86 PRO A N 1
ATOM 696 C CA . PRO A 1 86 ? 12.061 -8.490 -7.906 1.00 73.94 86 PRO A CA 1
ATOM 697 C C . PRO A 1 86 ? 13.355 -9.289 -7.766 1.00 73.94 86 PRO A C 1
ATOM 699 O O . PRO A 1 86 ? 14.125 -9.065 -6.829 1.00 73.94 86 PRO A O 1
ATOM 702 N N . LYS A 1 87 ? 13.619 -10.205 -8.704 1.00 76.69 87 LYS A N 1
ATOM 703 C CA . LYS A 1 87 ? 14.897 -10.936 -8.788 1.00 76.69 87 LYS A CA 1
ATOM 704 C C . LYS A 1 87 ? 16.034 -10.037 -9.296 1.00 76.69 87 LYS A C 1
ATOM 706 O O . LYS A 1 87 ? 16.986 -10.524 -9.895 1.00 76.69 87 LYS A O 1
ATOM 711 N N . SER A 1 88 ? 15.921 -8.721 -9.113 1.00 75.25 88 SER A N 1
ATOM 712 C CA . SER A 1 88 ? 16.997 -7.800 -9.440 1.00 75.25 88 SER A CA 1
ATOM 713 C C . SER A 1 88 ? 18.211 -8.162 -8.596 1.00 75.25 88 SER A C 1
ATOM 715 O O . SER A 1 88 ? 18.085 -8.400 -7.390 1.00 75.25 88 SER A O 1
ATOM 717 N N . LEU A 1 89 ? 19.376 -8.183 -9.238 1.00 76.00 89 LEU A N 1
ATOM 718 C CA . LEU A 1 89 ? 20.662 -8.331 -8.569 1.00 76.00 89 LEU A CA 1
ATOM 719 C C . LEU A 1 89 ? 20.773 -7.298 -7.432 1.00 76.00 89 LEU A C 1
ATOM 721 O O . LEU A 1 89 ? 20.147 -6.237 -7.489 1.00 76.00 89 LEU A O 1
ATOM 725 N N . ASN A 1 90 ? 21.534 -7.600 -6.381 1.00 77.12 90 ASN A N 1
ATOM 726 C CA . ASN A 1 90 ? 21.747 -6.708 -5.237 1.00 77.12 90 ASN A CA 1
ATOM 727 C C . ASN A 1 90 ? 22.546 -5.450 -5.639 1.00 77.12 90 ASN A C 1
ATOM 729 O O . ASN A 1 90 ? 23.713 -5.283 -5.310 1.00 77.12 90 ASN A O 1
ATOM 733 N N . THR A 1 91 ? 21.924 -4.527 -6.360 1.00 79.69 91 THR A N 1
ATOM 734 C CA . THR A 1 91 ? 22.581 -3.298 -6.799 1.00 79.69 91 THR A CA 1
ATOM 735 C C . THR A 1 91 ? 22.620 -2.273 -5.671 1.00 79.69 91 THR A C 1
ATOM 737 O O . THR A 1 91 ? 21.649 -2.118 -4.923 1.00 79.69 91 THR A O 1
ATOM 740 N N . ASN A 1 92 ? 23.706 -1.504 -5.582 1.00 88.31 92 ASN A N 1
ATOM 741 C CA . ASN A 1 92 ? 23.770 -0.348 -4.694 1.00 88.31 92 ASN A CA 1
ATOM 742 C C . ASN A 1 92 ? 22.674 0.666 -5.081 1.00 88.31 92 ASN A C 1
ATOM 744 O O . ASN A 1 92 ? 22.665 1.187 -6.198 1.00 88.31 92 ASN A O 1
ATOM 748 N N . LYS A 1 93 ? 21.762 0.964 -4.144 1.00 89.88 93 LYS A N 1
ATOM 749 C CA . LYS A 1 93 ? 20.619 1.862 -4.377 1.00 89.88 93 LYS A CA 1
ATOM 750 C C . LYS A 1 93 ? 21.045 3.254 -4.851 1.00 89.88 93 LYS A C 1
ATOM 752 O O . LYS A 1 93 ? 20.353 3.841 -5.674 1.00 89.88 93 LYS A O 1
ATOM 757 N N . GLN A 1 94 ? 22.182 3.759 -4.367 1.00 91.50 94 GLN A N 1
ATOM 758 C CA . GLN A 1 94 ? 22.701 5.072 -4.755 1.00 91.50 94 GLN A CA 1
ATOM 759 C C . GLN A 1 94 ? 23.224 5.074 -6.188 1.00 91.50 94 GLN A C 1
ATOM 761 O O . GLN A 1 94 ? 22.979 6.026 -6.926 1.00 91.50 94 GLN A O 1
ATOM 766 N N . PHE A 1 95 ? 23.906 3.999 -6.594 1.00 90.94 95 PHE A N 1
ATOM 767 C CA . PHE A 1 95 ? 24.362 3.839 -7.973 1.00 90.94 95 PHE A CA 1
ATOM 768 C C . PHE A 1 95 ? 23.166 3.818 -8.924 1.00 90.94 95 PHE A C 1
ATOM 770 O O . PHE A 1 95 ? 23.086 4.661 -9.808 1.00 90.94 95 PHE A O 1
ATOM 777 N N . LEU A 1 96 ? 22.185 2.946 -8.665 1.00 89.44 96 LEU A N 1
ATOM 778 C CA . LEU A 1 96 ? 20.983 2.844 -9.493 1.00 89.44 96 LEU A CA 1
ATOM 779 C C . LEU A 1 96 ? 20.227 4.177 -9.575 1.00 89.44 96 LEU A C 1
ATOM 781 O O . LEU A 1 96 ? 19.840 4.597 -10.660 1.00 89.44 96 LEU A O 1
ATOM 785 N N . HIS A 1 97 ? 20.056 4.867 -8.444 1.00 90.06 97 HIS A N 1
ATOM 786 C CA . HIS A 1 97 ? 19.403 6.173 -8.413 1.00 90.06 97 HIS A CA 1
ATOM 787 C C . HIS A 1 97 ? 20.140 7.208 -9.274 1.00 90.06 97 HIS A C 1
ATOM 789 O O . HIS A 1 97 ? 19.510 7.906 -10.064 1.00 90.06 97 HIS A O 1
ATOM 795 N N . ARG A 1 98 ? 21.473 7.296 -9.160 1.00 93.50 98 ARG A N 1
ATOM 796 C CA . ARG A 1 98 ? 22.296 8.202 -9.978 1.00 93.50 98 ARG A CA 1
ATOM 797 C C . ARG A 1 98 ? 22.215 7.861 -11.463 1.00 93.50 98 ARG A C 1
ATOM 799 O O . ARG A 1 98 ? 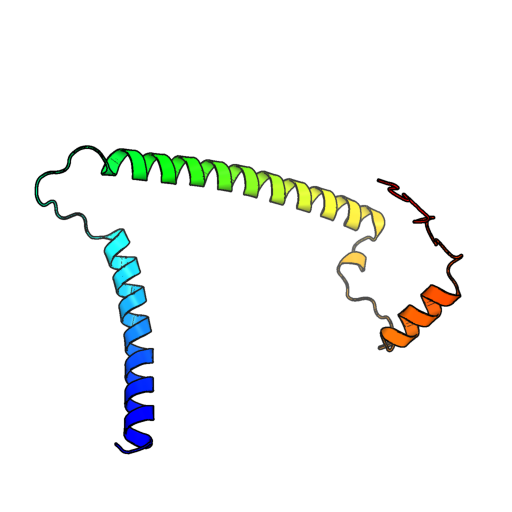22.072 8.767 -12.276 1.00 93.50 98 ARG A O 1
ATOM 806 N N . THR A 1 99 ? 22.265 6.576 -11.809 1.00 92.19 99 THR A N 1
ATOM 807 C CA . THR A 1 99 ? 22.133 6.110 -13.194 1.00 92.19 99 THR A CA 1
ATOM 808 C C . THR A 1 99 ? 20.775 6.490 -13.777 1.00 92.19 99 THR A C 1
ATOM 810 O O . THR A 1 99 ? 20.730 7.047 -14.866 1.00 92.19 99 THR A O 1
ATOM 813 N N . LEU A 1 100 ? 19.679 6.256 -13.048 1.00 90.38 100 LEU A N 1
ATOM 814 C CA . LEU A 1 100 ? 18.335 6.642 -13.491 1.00 90.38 100 LEU A CA 1
ATOM 815 C C . LEU A 1 100 ? 18.190 8.162 -13.629 1.00 90.38 100 LEU A C 1
ATOM 817 O O . LEU A 1 100 ? 17.620 8.636 -14.604 1.00 90.38 100 LEU A O 1
ATOM 821 N N . ALA A 1 101 ? 18.724 8.936 -12.684 1.00 89.81 101 ALA A N 1
ATOM 822 C CA . ALA A 1 101 ? 18.690 10.396 -12.758 1.00 89.81 101 ALA A CA 1
ATOM 823 C C . ALA A 1 101 ? 19.464 10.945 -13.970 1.00 89.81 101 ALA A C 1
ATOM 825 O O . ALA A 1 101 ? 19.067 11.959 -14.529 1.00 89.81 101 ALA A O 1
ATOM 826 N N . ALA A 1 102 ? 20.544 10.276 -14.384 1.00 90.19 102 ALA A N 1
ATOM 827 C CA . ALA A 1 102 ? 21.337 10.675 -15.544 1.00 90.19 102 ALA A CA 1
ATOM 828 C C . ALA A 1 102 ? 20.684 10.304 -16.887 1.00 90.19 102 ALA A C 1
ATOM 830 O O . ALA A 1 102 ? 20.933 10.975 -17.885 1.00 90.19 102 ALA A O 1
ATOM 831 N N . THR A 1 103 ? 19.882 9.234 -16.935 1.00 87.56 103 THR A N 1
ATOM 832 C CA . THR A 1 103 ? 19.257 8.746 -18.178 1.00 87.56 103 THR A CA 1
ATOM 833 C C . THR A 1 103 ? 17.840 9.260 -18.401 1.00 87.56 103 THR A C 1
ATOM 835 O O . THR A 1 103 ? 17.363 9.249 -19.536 1.00 87.56 103 THR A O 1
ATOM 838 N N . LEU A 1 104 ? 17.145 9.707 -17.353 1.00 84.00 104 LEU A N 1
ATOM 839 C CA . LEU A 1 104 ? 15.819 10.295 -17.492 1.00 84.00 104 LEU A CA 1
ATOM 840 C C . LEU A 1 104 ? 15.932 11.736 -18.016 1.00 84.00 104 LEU A C 1
ATOM 842 O O . LEU A 1 104 ? 16.690 12.525 -17.452 1.00 84.00 104 LEU A O 1
ATOM 846 N N . PRO A 1 105 ? 15.163 12.116 -19.057 1.00 76.94 105 PRO A N 1
ATOM 847 C CA . PRO A 1 105 ? 15.116 13.497 -19.507 1.00 76.94 105 PRO A CA 1
ATOM 848 C C . PRO A 1 105 ? 14.633 14.365 -18.350 1.00 76.94 105 PRO A C 1
ATOM 850 O O . PRO A 1 105 ? 13.646 14.047 -17.682 1.00 76.94 105 PRO A O 1
ATOM 853 N N . ASP A 1 106 ? 15.375 15.436 -18.107 1.00 66.25 106 ASP A N 1
ATOM 854 C CA . ASP A 1 106 ? 15.268 16.293 -16.940 1.00 66.25 106 ASP A CA 1
ATOM 855 C C . ASP A 1 106 ? 13.829 16.804 -16.750 1.00 66.25 106 ASP A C 1
ATOM 857 O O . ASP A 1 106 ? 13.410 17.809 -17.324 1.00 66.25 106 ASP A O 1
ATOM 861 N N . ARG A 1 107 ? 13.040 16.132 -15.903 1.00 60.03 107 ARG A N 1
ATOM 862 C CA . ARG A 1 107 ? 11.755 16.651 -15.410 1.00 60.03 107 ARG A CA 1
ATOM 863 C C . ARG A 1 107 ? 12.012 17.688 -14.318 1.00 60.03 107 ARG A C 1
ATOM 865 O O . ARG A 1 107 ? 11.369 17.654 -13.269 1.00 60.03 107 ARG A O 1
ATOM 872 N N . ARG A 1 108 ? 12.948 18.618 -14.545 1.00 62.66 108 ARG A N 1
ATOM 873 C CA . ARG A 1 108 ? 13.046 19.860 -13.776 1.00 62.66 108 ARG A CA 1
ATOM 874 C C . ARG A 1 108 ? 11.787 20.668 -14.076 1.00 62.66 108 ARG A C 1
ATOM 876 O O . ARG A 1 108 ? 11.765 21.549 -14.929 1.00 62.66 108 ARG A O 1
ATOM 883 N N . LEU A 1 109 ? 10.705 20.305 -13.390 1.00 54.31 109 LEU A N 1
ATOM 884 C CA . LEU A 1 109 ? 9.521 21.130 -13.252 1.00 54.31 109 LEU A CA 1
ATOM 885 C C . LEU A 1 109 ? 10.018 22.506 -12.815 1.00 54.31 109 LEU A C 1
ATOM 887 O O . LEU A 1 109 ? 10.744 22.624 -11.828 1.00 54.31 109 LEU A O 1
ATOM 891 N N . LYS A 1 110 ? 9.678 23.523 -13.604 1.00 54.94 110 LYS A N 1
ATOM 892 C CA . LYS A 1 110 ? 9.898 24.936 -13.309 1.00 54.94 110 LYS A CA 1
ATOM 893 C C . LYS A 1 110 ? 9.266 25.286 -11.954 1.00 54.94 110 LYS A C 1
ATOM 895 O O . LYS A 1 110 ? 8.176 25.834 -11.905 1.00 54.94 110 LYS A O 1
ATOM 900 N N . THR A 1 111 ? 9.949 25.035 -10.847 1.00 53.06 111 THR A N 1
ATOM 901 C CA . THR A 1 111 ? 9.783 25.832 -9.630 1.00 53.06 111 THR A CA 1
ATOM 902 C C . THR A 1 111 ? 10.736 27.012 -9.763 1.00 53.06 111 THR A C 1
ATOM 904 O O . THR A 1 111 ? 11.812 27.045 -9.174 1.00 53.06 111 THR A O 1
ATOM 907 N N . GLN A 1 112 ? 10.390 27.940 -10.654 1.00 54.75 112 GLN A N 1
ATOM 908 C CA . GLN A 1 112 ? 11.056 29.229 -10.785 1.00 54.75 112 GLN A CA 1
ATOM 909 C C . GLN A 1 112 ? 10.027 30.314 -10.469 1.00 54.75 112 GLN A C 1
ATOM 911 O O . GLN A 1 112 ? 9.127 30.552 -11.265 1.00 54.75 112 GLN A O 1
ATOM 916 N N . LYS A 1 113 ? 10.242 30.955 -9.313 1.00 52.66 113 LYS A N 1
ATOM 917 C CA . LYS A 1 113 ? 9.878 32.337 -8.963 1.00 52.66 113 LYS A CA 1
ATOM 918 C C . LYS A 1 113 ? 8.384 32.659 -8.813 1.00 52.66 113 LYS A C 1
ATOM 920 O O . LYS A 1 113 ? 7.735 33.096 -9.751 1.00 52.66 113 LYS A O 1
ATOM 925 N N . SER A 1 114 ? 7.906 32.618 -7.570 1.00 53.06 114 SER A N 1
ATOM 926 C CA . SER A 1 114 ? 7.079 33.712 -7.046 1.00 53.06 114 SER A CA 1
ATOM 927 C C . SER A 1 114 ? 7.984 34.590 -6.179 1.00 53.06 114 SER A C 1
ATOM 929 O O . SER A 1 114 ? 8.235 34.288 -5.012 1.00 53.06 114 SER A O 1
ATOM 931 N N . SER A 1 115 ? 8.559 35.621 -6.791 1.00 53.47 115 SER A N 1
ATOM 932 C CA . SER A 1 115 ? 9.084 36.785 -6.081 1.00 53.47 115 SER A CA 1
ATOM 933 C C . SER A 1 115 ? 7.891 37.521 -5.472 1.00 53.47 115 SER A C 1
ATOM 935 O O . SER A 1 115 ? 7.125 38.140 -6.204 1.00 53.47 115 SER A O 1
ATOM 937 N N . ASN A 1 116 ? 7.702 37.396 -4.159 1.00 52.97 116 ASN A N 1
ATOM 938 C CA . ASN A 1 116 ? 6.931 38.379 -3.406 1.00 52.97 116 ASN A CA 1
ATOM 939 C C . ASN A 1 116 ? 7.882 39.546 -3.124 1.00 52.97 116 ASN A C 1
ATOM 941 O O . ASN A 1 116 ? 8.748 39.435 -2.257 1.00 52.97 116 ASN A O 1
ATOM 945 N N . ASP A 1 117 ? 7.745 40.604 -3.917 1.00 48.09 117 ASP A N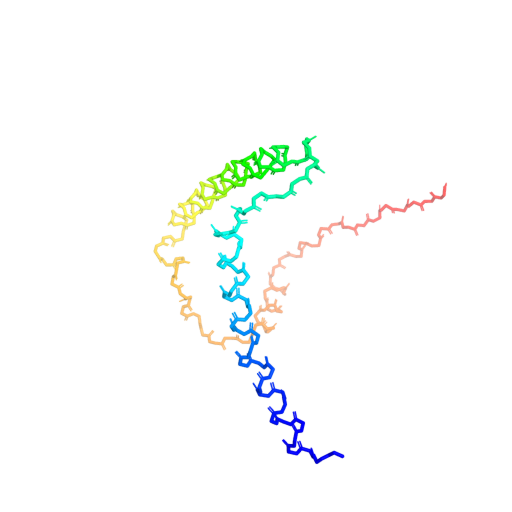 1
ATOM 946 C CA . ASP A 1 117 ? 8.074 41.966 -3.497 1.00 48.09 117 ASP A CA 1
ATOM 947 C C . ASP A 1 117 ? 6.986 42.455 -2.508 1.00 48.09 117 ASP A C 1
ATOM 949 O O . ASP A 1 117 ? 5.880 41.902 -2.533 1.00 48.09 117 ASP A O 1
ATOM 953 N N . PRO A 1 118 ? 7.312 43.392 -1.594 1.00 64.69 118 PRO A N 1
ATOM 954 C CA . PRO A 1 118 ? 6.488 43.754 -0.432 1.00 64.69 118 PRO A CA 1
ATOM 955 C C . PRO A 1 118 ? 5.123 44.370 -0.762 1.00 64.69 118 PRO A C 1
ATOM 957 O O . PRO A 1 118 ? 5.011 45.090 -1.779 1.00 64.69 118 PRO A O 1
#

Foldseek 3Di:
DDPVVVVVVVVVVVVVVVVVVVVVVVCVVDDDDDDDDDPDPPVVVVVVVVVVVVVVVVVVVVVVVVVVVVVVVQCVVVNPCSPPDPPDDPDDPVVVVVVCCVPDDDPPPPPDDPPDDD

Sequence (118 aa):
MSHNDSKHAR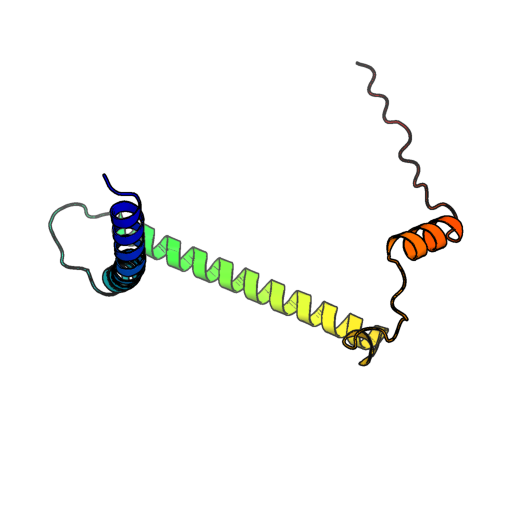MCSLLNRKRKVVMEVKKVVHSKPGSSLEKDETAEVSEQVDQKYEEDKRKAKELILREARRSKQRAELIGPQGWLRPKSLNTNKQFLHRTLAATLPDRRLKTQKSSNDP